Protein AF-A0A439CUK2-F1 (afdb_monomer)

Foldseek 3Di:
DDDDDDDDDDDDDDDDDDDDDDDDDDDDDDDDDDDDDDDDDDDDDDDDDDDDDDPPPPPPDDPDDPPPDPCPPDPPVNVVPQQPDALAPPPFDPVPPVNVVSNQVNVQVVLVVLVVVLVVLVVVLVVLCVVQPPNCVPPSVVSVVVSVVSVVPRHRPGCVVVVVCVVVVND

pLDDT: mean 70.8, std 20.95, range [35.41, 95.81]

Radius of gyration: 33.54 Å; Cα contacts (8 Å, |Δi|>4): 68; chains: 1; bounding box: 59×77×94 Å

Sequence (171 aa):
MEGSELAPRHELHVTFSLQPLPLLLKYHAIAALCTTTRPSPELLGINPSCPRALPRFNAGRTTTALNYAMPTPESAAFLAKKPSVPPTFEGVDYDDNKRLKQAQDAVVREQWVKIMMGRLVRDELSKCYYREGVNHLEKCGPLRERYLQLLKDNRVRGYLFEQQNYVEGKK

Mean predicted aligned error: 19.24 Å

Structure (mmCIF, N/CA/C/O backbone):
data_AF-A0A439CUK2-F1
#
_entry.id   AF-A0A439CUK2-F1
#
loop_
_atom_site.group_PDB
_atom_site.id
_atom_site.type_symbol
_atom_site.label_atom_id
_atom_site.label_alt_id
_atom_site.label_comp_id
_atom_site.label_asym_id
_atom_site.label_entity_id
_atom_site.label_seq_id
_atom_site.pdbx_PDB_ins_code
_atom_site.Cartn_x
_atom_site.Cartn_y
_atom_site.Cartn_z
_atom_site.occupancy
_atom_site.B_iso_or_equiv
_atom_site.auth_seq_id
_atom_site.auth_comp_id
_atom_site.auth_asym_id
_atom_site.auth_atom_id
_atom_site.pdbx_PDB_model_num
ATOM 1 N N . MET A 1 1 ? 32.304 -38.327 52.323 1.00 36.84 1 MET A N 1
ATOM 2 C CA . MET A 1 1 ? 31.373 -38.980 53.261 1.00 36.84 1 MET A CA 1
ATOM 3 C C . MET A 1 1 ? 30.115 -38.131 53.216 1.00 36.84 1 MET A C 1
ATOM 5 O O . MET A 1 1 ? 30.158 -37.010 53.695 1.00 36.84 1 MET A O 1
ATOM 9 N N . GLU A 1 2 ? 29.270 -38.380 52.212 1.00 37.84 2 GLU A N 1
ATOM 10 C CA . GLU A 1 2 ? 28.051 -39.216 52.341 1.00 37.84 2 GLU A CA 1
ATOM 11 C C . GLU A 1 2 ? 27.009 -38.501 53.219 1.00 37.84 2 GLU A C 1
ATOM 13 O O . GLU A 1 2 ? 27.328 -38.116 54.330 1.00 37.84 2 GLU A O 1
ATOM 18 N N . GLY A 1 3 ? 25.769 -38.247 52.820 1.00 36.88 3 GLY A N 1
ATOM 19 C CA . GLY A 1 3 ? 25.022 -38.594 51.624 1.00 36.88 3 GLY A CA 1
ATOM 20 C C . GLY A 1 3 ? 23.750 -37.739 51.572 1.00 36.88 3 GLY A C 1
ATOM 21 O O . GLY A 1 3 ? 23.296 -37.191 52.574 1.00 36.88 3 GLY A O 1
ATOM 22 N N . SER A 1 4 ? 23.228 -37.585 50.363 1.00 37.47 4 SER A N 1
ATOM 23 C CA . SER A 1 4 ? 21.954 -36.957 50.017 1.00 37.47 4 SER A CA 1
ATOM 24 C C . SER A 1 4 ? 20.783 -37.915 50.264 1.00 37.47 4 SER A C 1
ATOM 26 O O . SER A 1 4 ? 20.839 -39.055 49.801 1.00 37.47 4 SER A O 1
ATOM 28 N N . GLU A 1 5 ? 19.715 -37.440 50.910 1.00 48.47 5 GLU A N 1
ATOM 29 C CA . GLU A 1 5 ? 18.454 -38.171 51.103 1.00 48.47 5 GLU A CA 1
ATOM 30 C C . GLU A 1 5 ? 17.388 -37.789 50.043 1.00 48.47 5 GLU A C 1
ATOM 32 O O . GLU A 1 5 ? 17.348 -36.668 49.537 1.00 48.47 5 GLU A O 1
ATOM 37 N N . LEU A 1 6 ? 16.586 -38.796 49.684 1.00 39.94 6 LEU A N 1
ATOM 38 C CA . L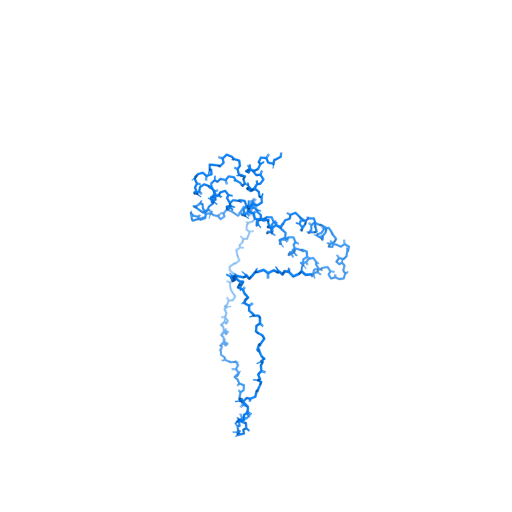EU A 1 6 ? 15.651 -39.016 48.564 1.00 39.94 6 LEU A CA 1
ATOM 39 C C . LEU A 1 6 ? 14.480 -38.009 48.345 1.00 39.94 6 LEU A C 1
ATOM 41 O O . LEU A 1 6 ? 13.760 -37.692 49.280 1.00 39.94 6 LEU A O 1
ATOM 45 N N . ALA A 1 7 ? 14.269 -37.636 47.060 1.00 39.59 7 ALA A N 1
ATOM 46 C CA . ALA A 1 7 ? 13.079 -37.681 46.143 1.00 39.59 7 ALA A CA 1
ATOM 47 C C . ALA A 1 7 ? 11.605 -37.703 46.690 1.00 39.59 7 ALA A C 1
ATOM 49 O O . ALA A 1 7 ? 11.437 -38.162 47.813 1.00 39.59 7 ALA A O 1
ATOM 50 N N . PRO A 1 8 ? 10.499 -37.401 45.916 1.00 49.44 8 PRO A N 1
ATOM 51 C CA . PRO A 1 8 ? 10.351 -37.534 44.440 1.00 49.44 8 PRO A CA 1
ATOM 52 C C . PRO A 1 8 ? 9.336 -36.634 43.631 1.00 49.44 8 PRO A C 1
ATOM 54 O O . PRO A 1 8 ? 8.429 -36.014 44.167 1.00 49.44 8 PRO A O 1
ATOM 57 N N . ARG A 1 9 ? 9.445 -36.743 42.284 1.00 39.00 9 ARG A N 1
ATOM 58 C CA . ARG A 1 9 ? 8.417 -36.725 41.190 1.00 39.00 9 ARG A CA 1
ATOM 59 C C . ARG A 1 9 ? 7.535 -35.479 40.920 1.00 39.00 9 ARG A C 1
ATOM 61 O O . ARG A 1 9 ? 6.540 -35.269 41.595 1.00 39.00 9 ARG A O 1
ATOM 68 N N . HIS A 1 10 ? 7.740 -34.830 39.763 1.00 38.09 10 HIS A N 1
ATOM 69 C CA . HIS A 1 10 ? 6.965 -35.054 38.518 1.00 38.09 10 HIS A CA 1
ATOM 70 C C . HIS A 1 10 ? 7.468 -34.127 37.386 1.00 38.09 10 HIS A C 1
ATOM 72 O O . HIS A 1 10 ? 7.051 -32.981 37.274 1.00 38.09 10 HIS A O 1
ATOM 78 N N . GLU A 1 11 ? 8.340 -34.650 36.521 1.00 38.47 11 GLU A N 1
ATOM 79 C CA . GLU A 1 11 ? 8.730 -34.032 35.245 1.00 38.47 11 GLU A CA 1
ATOM 80 C C . GLU A 1 11 ? 7.939 -34.719 34.119 1.00 38.47 11 GLU A C 1
ATOM 82 O O . GLU A 1 11 ? 8.008 -35.940 33.950 1.00 38.47 11 GLU A O 1
ATOM 87 N N . LEU A 1 12 ? 7.150 -33.948 33.367 1.00 43.34 12 LEU A N 1
ATOM 88 C CA . LEU A 1 12 ? 6.433 -34.409 32.177 1.00 43.34 12 LEU A CA 1
ATOM 89 C C . LEU A 1 12 ? 7.377 -34.369 30.969 1.00 43.34 12 LEU A C 1
ATOM 91 O O . LEU A 1 12 ? 7.431 -33.394 30.227 1.00 43.34 12 LEU A O 1
ATOM 95 N N . HIS A 1 13 ? 8.103 -35.464 30.755 1.00 35.41 13 HIS A N 1
ATOM 96 C CA . HIS A 1 13 ? 8.700 -35.782 29.461 1.00 35.41 13 HIS A CA 1
ATOM 97 C C . HIS A 1 13 ? 7.603 -36.274 28.504 1.00 35.41 13 HIS A C 1
ATOM 99 O O . HIS A 1 13 ? 7.068 -37.367 28.690 1.00 35.41 13 HIS A O 1
ATOM 105 N N . VAL A 1 14 ? 7.303 -35.510 27.450 1.00 39.91 14 VAL A N 1
ATOM 106 C CA . VAL A 1 14 ? 6.643 -36.053 26.252 1.00 39.91 14 VAL A CA 1
ATOM 107 C C . VAL A 1 14 ? 7.709 -36.248 25.187 1.00 39.91 14 VAL A C 1
ATOM 109 O O . VAL A 1 14 ? 8.324 -35.310 24.685 1.00 39.91 14 VAL A O 1
ATOM 112 N N . THR A 1 15 ? 7.954 -37.518 24.914 1.00 40.22 15 THR A N 1
ATOM 113 C CA . THR A 1 15 ? 8.942 -38.056 23.997 1.00 40.22 15 THR A CA 1
ATOM 114 C C . THR A 1 15 ? 8.535 -37.841 22.539 1.00 40.22 15 THR A C 1
ATOM 116 O O . THR A 1 15 ? 7.409 -38.096 22.118 1.00 40.22 15 THR A O 1
ATOM 119 N N . PHE A 1 16 ? 9.510 -37.387 21.757 1.00 37.91 16 PHE A N 1
ATOM 120 C CA . PHE A 1 16 ? 9.506 -37.307 20.302 1.00 37.91 16 PHE A CA 1
ATOM 121 C C . PHE A 1 16 ? 9.607 -38.727 19.719 1.00 37.91 16 PHE A C 1
ATOM 123 O O . PHE A 1 16 ? 10.632 -39.388 19.877 1.00 37.91 16 PHE A O 1
ATOM 130 N N . SER A 1 17 ? 8.543 -39.220 19.078 1.00 36.94 17 SER A N 1
ATOM 131 C CA . SER A 1 17 ? 8.541 -40.513 18.382 1.00 36.94 17 SER A CA 1
ATOM 132 C C . SER A 1 17 ? 8.567 -40.294 16.869 1.00 36.94 17 SER A C 1
ATOM 134 O O . SER A 1 17 ? 7.589 -39.854 16.269 1.00 36.94 17 SER A O 1
ATOM 136 N N . LEU A 1 18 ? 9.718 -40.607 16.268 1.00 45.38 18 LEU A N 1
ATOM 137 C CA . LEU A 1 18 ? 9.864 -40.932 14.850 1.00 45.38 18 LEU A CA 1
ATOM 138 C C . LEU A 1 18 ? 9.105 -42.233 14.562 1.00 45.38 18 LEU A C 1
ATOM 140 O O . LEU A 1 18 ? 9.373 -43.241 15.217 1.00 45.38 18 LEU A O 1
ATOM 144 N N . GLN A 1 19 ? 8.267 -42.255 13.525 1.00 45.22 19 GLN A N 1
ATOM 145 C CA . GLN A 1 19 ? 7.891 -43.504 12.858 1.00 45.22 19 GLN A CA 1
ATOM 146 C C . GLN A 1 19 ? 8.027 -43.382 11.327 1.00 45.22 19 GLN A C 1
ATOM 148 O O . GLN A 1 19 ? 7.613 -42.369 10.760 1.00 45.22 19 GLN A O 1
ATOM 153 N N . PRO A 1 20 ? 8.642 -44.385 10.666 1.00 51.12 20 PRO A N 1
ATOM 154 C CA . PRO A 1 20 ? 8.973 -44.374 9.244 1.00 51.12 20 PRO A CA 1
ATOM 155 C C . PRO A 1 20 ? 7.863 -44.964 8.355 1.00 51.12 20 PRO A C 1
ATOM 157 O O . PRO A 1 20 ? 7.062 -45.795 8.780 1.00 51.12 20 PRO A O 1
ATOM 160 N N . LEU A 1 21 ? 7.880 -44.566 7.079 1.00 45.44 21 LEU A N 1
ATOM 161 C CA . LEU A 1 21 ? 7.174 -45.215 5.965 1.00 45.44 21 LEU A CA 1
ATOM 162 C C . LEU A 1 21 ? 7.619 -46.679 5.783 1.00 45.44 21 LEU A C 1
ATOM 164 O O . LEU A 1 21 ? 8.812 -46.969 5.896 1.00 45.44 21 LEU A O 1
ATOM 168 N N . PRO A 1 22 ? 6.714 -47.541 5.283 1.00 54.59 22 PRO A N 1
ATOM 169 C CA . PRO A 1 22 ? 7.104 -48.382 4.155 1.00 54.59 22 PRO A CA 1
ATOM 170 C C . PRO A 1 22 ? 6.098 -48.373 2.990 1.00 54.59 22 PRO A C 1
ATOM 172 O O . PRO A 1 22 ? 4.879 -48.426 3.147 1.00 54.59 22 PRO A O 1
ATOM 175 N N . LEU A 1 23 ? 6.692 -48.304 1.799 1.00 50.53 23 LEU A N 1
ATOM 176 C CA . LEU A 1 23 ? 6.135 -48.529 0.466 1.00 50.53 23 LEU A CA 1
ATOM 177 C C . LEU A 1 23 ? 5.706 -49.998 0.258 1.00 50.53 23 LEU A C 1
ATOM 179 O O . LEU A 1 23 ? 6.147 -50.878 0.987 1.00 50.53 23 LEU A O 1
ATOM 183 N N . LEU A 1 24 ? 4.973 -50.228 -0.844 1.00 52.12 24 LEU A N 1
ATOM 184 C CA . LEU A 1 24 ? 4.737 -51.508 -1.548 1.00 52.12 24 LEU A CA 1
ATOM 185 C C . LEU A 1 24 ? 3.620 -52.427 -1.025 1.00 52.12 24 LEU A C 1
ATOM 187 O O . LEU A 1 24 ? 3.913 -53.427 -0.387 1.00 52.12 24 LEU A O 1
ATOM 191 N N . LEU A 1 25 ? 2.361 -52.182 -1.439 1.00 48.16 25 LEU A N 1
ATOM 192 C CA . LEU A 1 25 ? 1.436 -53.270 -1.844 1.00 48.16 25 LEU A CA 1
ATOM 193 C C . LEU A 1 25 ? 0.168 -52.813 -2.616 1.00 48.16 25 LEU A C 1
ATOM 195 O O . LEU A 1 25 ? -0.941 -53.253 -2.324 1.00 48.16 25 LEU A O 1
ATOM 199 N N . LYS A 1 26 ? 0.278 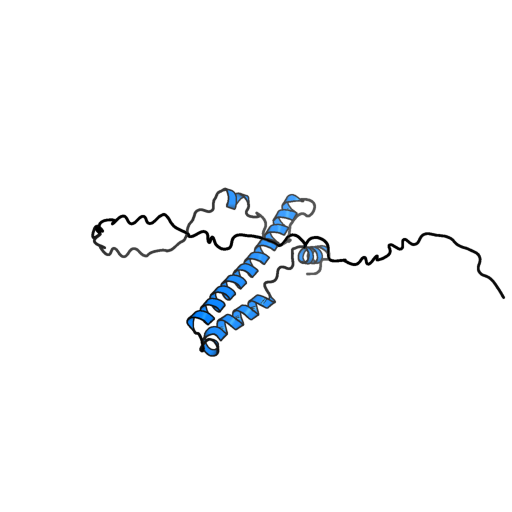-51.921 -3.616 1.00 45.41 26 LYS A N 1
ATOM 200 C CA . LYS A 1 26 ? -0.866 -51.598 -4.513 1.00 45.41 26 LYS A CA 1
ATOM 201 C C . LYS A 1 26 ? -0.560 -51.641 -6.015 1.00 45.41 26 LYS A C 1
ATOM 203 O O . LYS A 1 26 ? -1.341 -51.134 -6.810 1.00 45.41 26 LYS A O 1
ATOM 208 N N . TYR A 1 27 ? 0.532 -52.289 -6.416 1.00 43.97 27 TYR A N 1
ATOM 209 C CA . TYR A 1 27 ? 0.845 -52.527 -7.827 1.00 43.97 27 TYR A CA 1
ATOM 210 C C . TYR A 1 27 ? 1.102 -54.011 -8.076 1.00 43.97 27 TYR A C 1
ATOM 212 O O . TYR A 1 27 ? 2.234 -54.455 -7.989 1.00 43.97 27 TYR A O 1
ATOM 220 N N . HIS A 1 28 ? 0.037 -54.756 -8.375 1.00 41.25 28 HIS A N 1
ATOM 221 C CA . HIS A 1 28 ? 0.059 -55.921 -9.266 1.00 41.25 28 HIS A CA 1
ATOM 222 C C . HIS A 1 28 ? -1.373 -56.236 -9.710 1.00 41.25 28 HIS A C 1
ATOM 224 O O . HIS A 1 28 ? -2.047 -57.099 -9.164 1.00 41.25 28 HIS A O 1
ATOM 230 N N . ALA A 1 29 ? -1.835 -55.487 -10.708 1.00 35.72 29 ALA A N 1
ATOM 231 C CA . ALA A 1 29 ? -2.865 -55.919 -11.647 1.00 35.72 29 ALA A CA 1
ATOM 232 C C . ALA A 1 29 ? -2.725 -55.062 -12.916 1.00 35.72 29 ALA A C 1
ATOM 234 O O . ALA A 1 29 ? -3.531 -54.181 -13.193 1.00 35.72 29 ALA A O 1
ATOM 235 N N . ILE A 1 30 ? -1.628 -55.274 -13.649 1.00 42.28 30 ILE A N 1
ATOM 236 C CA . ILE A 1 30 ? -1.484 -54.822 -15.035 1.00 42.28 30 ILE A CA 1
ATOM 237 C C . ILE A 1 30 ? -1.338 -56.078 -15.885 1.00 42.28 30 ILE A C 1
ATOM 239 O O . ILE A 1 30 ? -0.307 -56.739 -15.816 1.00 42.28 30 ILE A O 1
ATOM 243 N N . ALA A 1 31 ? -2.395 -56.383 -16.635 1.00 38.44 31 ALA A N 1
ATOM 244 C CA . ALA A 1 31 ? -2.452 -57.062 -17.935 1.00 38.44 31 ALA A CA 1
ATOM 245 C C . ALA A 1 31 ? -3.911 -57.544 -18.074 1.00 38.44 31 ALA A C 1
ATOM 247 O O . ALA A 1 31 ? -4.367 -58.325 -17.255 1.00 38.44 31 ALA A O 1
ATOM 248 N N . ALA A 1 32 ? -4.734 -57.118 -19.024 1.00 42.62 32 ALA A N 1
ATOM 249 C CA . ALA A 1 32 ? -4.438 -56.589 -20.336 1.00 42.62 32 ALA A CA 1
ATOM 250 C C . ALA A 1 32 ? -5.697 -55.934 -20.947 1.00 42.62 32 ALA A C 1
ATOM 252 O O . ALA A 1 32 ? -6.812 -56.198 -20.503 1.00 42.62 32 ALA A O 1
ATOM 253 N N . LEU A 1 33 ? -5.455 -55.208 -22.047 1.00 48.16 33 LEU A N 1
ATOM 254 C CA . LEU A 1 33 ? -6.356 -54.873 -23.165 1.00 48.16 33 LEU A CA 1
ATOM 255 C C . LEU A 1 33 ? -6.918 -53.437 -23.223 1.00 48.16 33 LEU A C 1
ATOM 257 O O . LEU A 1 33 ? -7.485 -52.905 -22.278 1.00 48.16 33 LEU A O 1
ATOM 261 N N . CYS A 1 34 ? -6.790 -52.880 -24.434 1.00 38.91 34 CYS A N 1
ATOM 262 C CA . CYS A 1 34 ? -7.378 -51.655 -24.986 1.00 38.91 34 CYS A CA 1
ATOM 263 C C . CYS A 1 34 ? -6.711 -50.306 -24.676 1.00 38.91 34 CYS A C 1
ATOM 265 O O . CYS A 1 34 ? -7.208 -49.426 -23.981 1.00 38.91 34 CYS A O 1
ATOM 267 N N . THR A 1 35 ? -5.588 -50.132 -25.367 1.00 41.50 35 THR A N 1
ATOM 268 C CA . THR A 1 35 ? -5.283 -48.973 -26.216 1.00 41.50 35 THR A CA 1
ATOM 269 C C . THR A 1 35 ? -6.490 -48.141 -26.692 1.00 41.50 35 THR A C 1
ATOM 271 O O . THR A 1 35 ? -7.487 -48.683 -27.160 1.00 41.50 35 THR A O 1
ATOM 274 N N . THR A 1 36 ? -6.277 -46.819 -26.681 1.00 43.97 36 THR A N 1
ATOM 275 C CA . THR A 1 36 ? -6.916 -45.762 -27.495 1.00 43.97 36 THR A CA 1
ATOM 276 C C . THR A 1 36 ? -8.412 -45.496 -27.311 1.00 43.97 36 THR A C 1
ATOM 278 O O . THR A 1 36 ? -9.220 -46.058 -28.033 1.00 43.97 36 THR A O 1
ATOM 281 N N . THR A 1 37 ? -8.748 -44.467 -26.524 1.00 39.53 37 THR A N 1
ATOM 282 C CA . THR A 1 37 ? -9.770 -43.469 -26.905 1.00 39.53 37 THR A CA 1
ATOM 283 C C . THR A 1 37 ? -9.528 -42.150 -26.164 1.00 39.53 37 THR A C 1
ATOM 285 O O . THR A 1 37 ? -9.790 -42.023 -24.971 1.00 39.53 37 THR A O 1
ATOM 288 N N . ARG A 1 38 ? -9.016 -41.157 -26.901 1.00 46.16 38 ARG A N 1
ATOM 289 C CA . ARG A 1 38 ? -9.161 -39.722 -26.605 1.00 46.16 38 ARG A CA 1
ATOM 290 C C . ARG A 1 38 ? -10.652 -39.386 -26.461 1.00 46.16 38 ARG A C 1
ATOM 292 O O . ARG A 1 38 ? -11.406 -39.793 -27.342 1.00 46.16 38 ARG A O 1
ATOM 299 N N . PRO A 1 39 ? -11.082 -38.558 -25.499 1.00 42.06 39 PRO A N 1
ATOM 300 C CA . PRO A 1 39 ? -12.280 -37.762 -25.708 1.00 42.06 39 PRO A CA 1
ATOM 301 C C . PRO A 1 39 ? -11.917 -36.575 -26.614 1.00 42.06 39 PRO A C 1
ATOM 303 O O . PRO A 1 39 ? -11.165 -35.682 -26.222 1.00 42.06 39 PRO A O 1
ATOM 306 N N . SER A 1 40 ? -12.402 -36.604 -27.857 1.00 50.25 40 SER A N 1
ATOM 307 C CA . SER A 1 40 ? -12.412 -35.430 -28.735 1.00 50.25 40 SER A CA 1
ATOM 308 C C . SER A 1 40 ? -13.398 -34.378 -28.207 1.00 50.25 40 SER A C 1
ATOM 310 O O . SER A 1 40 ? -14.457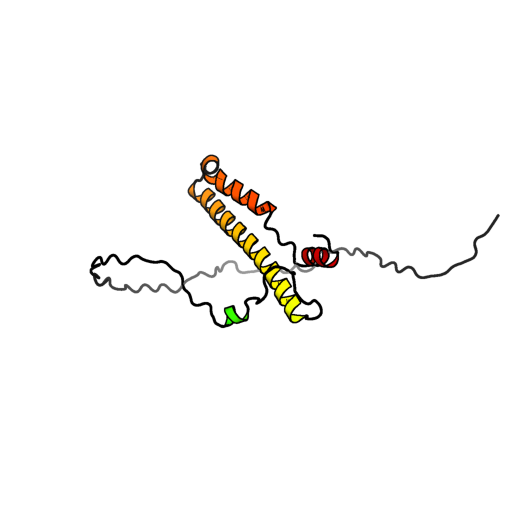 -34.750 -27.699 1.00 50.25 40 SER A O 1
ATOM 312 N N . PRO A 1 41 ? -13.088 -33.078 -28.353 1.00 51.97 41 PRO A N 1
ATOM 313 C CA . PRO A 1 41 ? -14.032 -31.995 -28.142 1.00 51.97 41 PRO A CA 1
ATOM 314 C C . PRO A 1 41 ? -14.759 -31.715 -29.460 1.00 51.97 41 PRO A C 1
ATOM 316 O O . PRO A 1 41 ? -14.131 -31.313 -30.437 1.00 51.97 41 PRO A O 1
ATOM 319 N N . GLU A 1 42 ? -16.073 -31.901 -29.509 1.00 42.19 42 GLU A N 1
ATOM 320 C CA . GLU A 1 42 ? -16.863 -31.408 -30.635 1.00 42.19 42 GLU A CA 1
ATOM 321 C C . GLU A 1 42 ? -18.302 -31.096 -30.211 1.00 42.19 42 GLU A C 1
ATOM 323 O O . GLU A 1 42 ? -18.849 -31.742 -29.321 1.00 42.19 42 GLU A O 1
ATOM 328 N N . LEU A 1 43 ? -18.880 -30.106 -30.899 1.00 46.41 43 LEU A N 1
ATOM 329 C CA . LEU A 1 43 ? -20.171 -29.434 -30.701 1.00 46.41 43 LEU A CA 1
ATOM 330 C C . LEU A 1 43 ? -20.154 -28.356 -29.599 1.00 46.41 43 LEU A C 1
ATOM 332 O O . LEU A 1 43 ? -20.130 -28.641 -28.413 1.00 46.41 43 LEU A O 1
ATOM 336 N N . LEU A 1 44 ?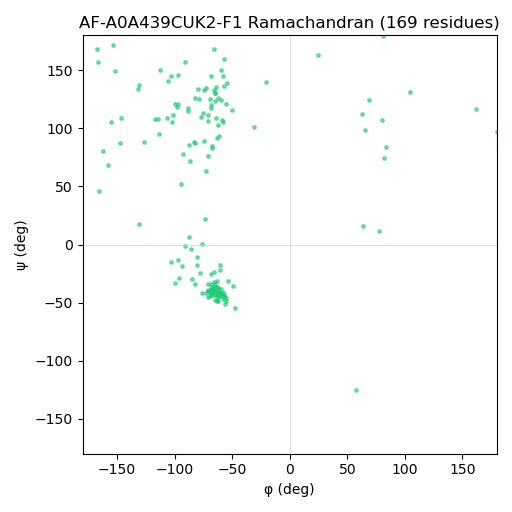 -20.196 -27.061 -29.917 1.00 49.25 44 LEU A N 1
ATOM 337 C CA . LEU A 1 44 ? -21.169 -26.436 -30.813 1.00 49.25 44 LEU A CA 1
ATOM 338 C C . LEU A 1 44 ? -20.545 -25.268 -31.588 1.00 49.25 44 LEU A C 1
ATOM 340 O O . LEU A 1 44 ? -20.308 -24.187 -31.051 1.00 49.25 44 LEU A O 1
ATOM 344 N N . GLY A 1 45 ? -20.352 -25.485 -32.889 1.00 40.78 45 GLY A N 1
ATOM 345 C CA . GLY A 1 45 ? -20.295 -24.411 -33.865 1.00 40.78 45 GLY A CA 1
ATOM 346 C C . GLY A 1 45 ? -21.692 -23.826 -34.038 1.00 40.78 45 GLY A C 1
ATOM 347 O O . GLY A 1 45 ? -22.555 -24.439 -34.659 1.00 40.78 45 GLY A O 1
ATOM 348 N N . ILE A 1 46 ? -21.903 -22.632 -33.494 1.00 55.53 46 ILE A N 1
ATOM 349 C CA . ILE A 1 46 ? -23.016 -21.763 -33.865 1.00 55.53 46 ILE A CA 1
ATOM 350 C C . ILE A 1 46 ? -22.380 -20.554 -34.543 1.00 55.53 46 ILE A C 1
ATOM 352 O O . ILE A 1 46 ? -21.915 -19.621 -33.897 1.00 55.53 46 ILE A O 1
ATOM 356 N N . ASN A 1 47 ? -22.316 -20.621 -35.871 1.00 56.28 47 ASN A N 1
ATOM 357 C CA . ASN A 1 47 ? -22.268 -19.444 -36.725 1.00 56.28 47 ASN A CA 1
ATOM 358 C C . ASN A 1 47 ? -23.722 -19.064 -37.021 1.00 56.28 47 ASN A C 1
ATOM 360 O O . ASN A 1 47 ? -24.404 -19.808 -37.726 1.00 56.28 47 ASN A O 1
ATOM 364 N N . PRO A 1 48 ? -24.190 -17.899 -36.562 1.00 53.53 48 PRO A N 1
ATOM 365 C CA . PRO A 1 48 ? -25.223 -17.169 -37.249 1.00 53.53 48 PRO A CA 1
ATOM 366 C C . PRO A 1 48 ? -24.593 -15.869 -37.737 1.00 53.53 48 PRO A C 1
ATOM 368 O O . PRO A 1 48 ? -24.295 -14.949 -36.976 1.00 53.53 48 PRO A O 1
ATOM 371 N N . SER A 1 49 ? -24.396 -15.823 -39.047 1.00 54.34 49 SER A N 1
ATOM 372 C CA . SER A 1 49 ? -24.448 -14.610 -39.851 1.00 54.34 49 SER A CA 1
ATOM 373 C C . SER A 1 49 ? -25.440 -13.603 -39.259 1.00 54.34 49 SER A C 1
ATOM 375 O O . SER A 1 49 ? -26.649 -13.737 -39.438 1.00 54.34 49 SER A O 1
ATOM 377 N N . CYS A 1 50 ? -24.926 -12.602 -38.545 1.00 44.28 50 CYS A N 1
ATOM 378 C CA . CYS A 1 50 ? -25.719 -11.478 -38.077 1.00 44.28 50 CYS A CA 1
ATOM 379 C C . CYS A 1 50 ? -25.506 -10.324 -39.069 1.00 44.28 50 CYS A C 1
ATOM 381 O O . CYS A 1 50 ? -24.360 -9.909 -39.282 1.00 44.28 50 CYS A O 1
ATOM 383 N N . PR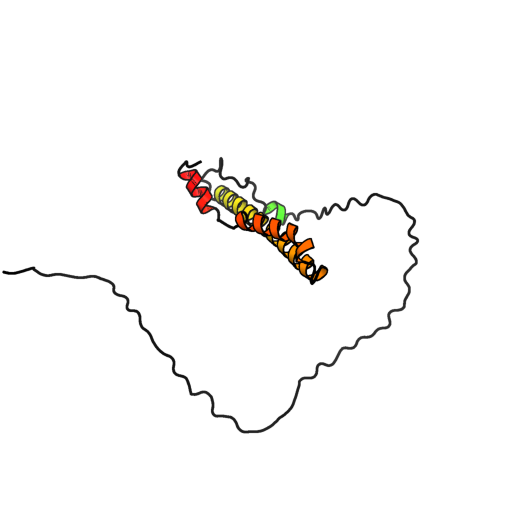O A 1 51 ? -26.561 -9.851 -39.753 1.00 55.47 51 PRO A N 1
ATOM 384 C CA . PRO A 1 51 ? -26.429 -8.876 -40.818 1.00 55.47 51 PRO A CA 1
ATOM 385 C C . PRO A 1 51 ? -25.925 -7.537 -40.282 1.00 55.47 51 PRO A C 1
ATOM 387 O O . PRO A 1 51 ? -26.408 -6.972 -39.301 1.00 55.47 51 PRO A O 1
ATOM 390 N N . ARG A 1 52 ? -24.929 -7.026 -40.997 1.00 57.12 52 ARG A N 1
ATOM 391 C CA . ARG A 1 52 ? -24.347 -5.699 -40.866 1.00 57.12 52 ARG A CA 1
ATOM 392 C C . ARG A 1 52 ? -25.407 -4.634 -41.173 1.00 57.12 52 ARG A C 1
ATOM 394 O O . ARG A 1 52 ? -25.671 -4.352 -42.335 1.00 57.12 52 ARG A O 1
ATOM 401 N N . ALA A 1 53 ? -25.943 -3.999 -40.137 1.00 49.25 53 ALA A N 1
ATOM 402 C CA . ALA A 1 53 ? -26.604 -2.699 -40.231 1.00 49.25 53 ALA A CA 1
ATOM 403 C C . ALA A 1 53 ? -26.384 -1.922 -38.924 1.00 49.25 53 ALA A C 1
ATOM 405 O O . ALA A 1 53 ? -27.177 -1.996 -37.992 1.00 49.25 53 ALA A O 1
ATOM 406 N N . LEU A 1 54 ? -25.271 -1.188 -38.842 1.00 59.44 54 LEU A N 1
ATOM 407 C CA . LEU A 1 54 ? -25.128 -0.133 -37.840 1.00 59.44 54 LEU A CA 1
ATOM 408 C C . LEU A 1 54 ? -25.911 1.088 -38.343 1.00 59.44 54 LEU A C 1
ATOM 410 O O . LEU A 1 54 ? -25.624 1.552 -39.452 1.00 59.44 54 LEU A O 1
ATOM 414 N N . PRO A 1 55 ? -26.860 1.649 -37.574 1.00 58.34 55 PRO A N 1
ATOM 415 C CA . PRO A 1 55 ? -27.370 2.972 -37.880 1.00 58.34 55 PRO A CA 1
ATOM 416 C C . PRO A 1 55 ? -26.210 3.965 -37.759 1.00 58.34 55 PRO A C 1
ATOM 418 O O . PRO A 1 55 ? -25.511 4.024 -36.746 1.00 58.34 55 PRO A O 1
ATOM 421 N N . ARG A 1 56 ? -25.989 4.734 -38.827 1.00 58.34 56 ARG A N 1
ATOM 422 C CA . ARG A 1 56 ? -25.035 5.843 -38.877 1.00 58.34 56 ARG A CA 1
ATOM 423 C C . ARG A 1 56 ? -25.555 6.948 -37.958 1.00 58.34 56 ARG A C 1
ATOM 425 O O . ARG A 1 56 ? -26.242 7.860 -38.402 1.00 58.34 56 ARG A O 1
ATOM 432 N N . PHE A 1 57 ? -25.276 6.827 -36.662 1.00 56.97 57 PHE A N 1
ATOM 433 C CA . PHE A 1 57 ? -25.519 7.896 -35.705 1.00 56.97 57 PHE A CA 1
ATOM 434 C C . PHE A 1 57 ? -24.610 9.064 -36.087 1.00 56.97 57 PHE A C 1
ATOM 436 O O . PHE A 1 57 ? -23.386 8.987 -35.972 1.00 56.97 57 PHE A O 1
ATOM 443 N N . ASN A 1 58 ? -25.216 10.129 -36.608 1.00 60.72 58 ASN A N 1
ATOM 444 C CA . ASN A 1 58 ? -24.539 11.396 -36.823 1.00 60.72 58 ASN A CA 1
ATOM 445 C C . ASN A 1 58 ? -24.022 11.885 -35.468 1.00 60.72 58 ASN A C 1
ATOM 447 O O . ASN A 1 58 ? -24.798 12.332 -34.625 1.00 60.72 58 ASN A O 1
ATOM 451 N N . ALA A 1 59 ? -22.708 11.803 -35.263 1.00 56.34 59 ALA A N 1
ATOM 452 C CA . ALA A 1 59 ? -22.027 12.470 -34.166 1.00 56.34 59 ALA A CA 1
ATOM 453 C C . ALA A 1 59 ? -22.020 13.979 -34.449 1.00 56.34 59 ALA A C 1
ATOM 455 O O . ALA A 1 59 ? -21.024 14.558 -34.886 1.00 56.34 59 ALA A O 1
ATOM 456 N N . GLY A 1 60 ? -23.175 14.609 -34.228 1.00 49.84 60 GLY A N 1
ATOM 457 C CA . GLY A 1 60 ? -23.262 16.031 -33.958 1.00 49.84 60 GLY A CA 1
ATOM 458 C C . GLY A 1 60 ? -22.410 16.309 -32.728 1.00 49.84 60 GLY A C 1
ATOM 459 O O . GLY A 1 60 ? -22.745 15.931 -31.611 1.00 49.84 60 GLY A O 1
ATOM 460 N N . ARG A 1 61 ? -21.250 16.903 -32.978 1.00 60.59 61 ARG A N 1
ATOM 461 C CA . ARG A 1 61 ? -20.290 17.383 -31.995 1.00 60.59 61 ARG A CA 1
ATOM 462 C C . ARG A 1 61 ? -20.953 18.458 -31.131 1.00 60.59 61 ARG A C 1
ATOM 464 O O . ARG A 1 61 ? -20.916 19.631 -31.478 1.00 60.59 61 ARG A O 1
ATOM 471 N N . THR A 1 62 ? -21.512 18.069 -29.993 1.00 48.75 62 THR A N 1
ATOM 472 C CA . THR A 1 62 ? -21.700 18.975 -28.857 1.00 48.75 62 THR A CA 1
ATOM 473 C C . THR A 1 62 ? -20.615 18.664 -27.842 1.00 48.75 62 THR A C 1
ATOM 475 O O . THR A 1 62 ? -20.618 17.623 -27.188 1.00 48.75 62 THR A O 1
ATOM 478 N N . THR A 1 63 ? -19.627 19.550 -27.768 1.00 56.09 63 THR A N 1
ATOM 479 C CA . THR A 1 63 ? -18.565 19.537 -26.765 1.00 56.09 63 THR A CA 1
ATOM 480 C C . THR A 1 63 ? -19.167 19.851 -25.398 1.00 56.09 63 THR A C 1
ATOM 482 O O . THR A 1 63 ? -19.177 21.000 -24.965 1.00 56.09 63 THR A O 1
ATOM 485 N N . THR A 1 64 ? -19.684 18.835 -24.717 1.00 52.34 64 THR A N 1
ATOM 486 C CA . THR A 1 64 ? -19.922 18.893 -23.275 1.00 52.34 64 THR A CA 1
ATOM 487 C C . THR A 1 64 ? -18.726 18.232 -22.607 1.00 52.34 64 THR A C 1
ATOM 489 O O . THR A 1 64 ? -18.392 17.088 -22.913 1.00 52.34 64 THR A O 1
ATOM 492 N N . ALA A 1 65 ? -18.037 18.983 -21.750 1.00 58.12 65 ALA A N 1
ATOM 493 C CA . ALA A 1 65 ? -16.916 18.501 -20.959 1.00 58.12 65 ALA A CA 1
ATOM 494 C C . ALA A 1 65 ? -17.297 17.197 -20.238 1.00 58.12 65 ALA A C 1
ATOM 496 O O . ALA A 1 65 ? -18.197 17.178 -19.398 1.00 58.12 65 ALA A O 1
ATOM 497 N N . LEU A 1 66 ? -16.623 16.100 -20.585 1.00 53.06 66 LEU A N 1
ATOM 498 C CA . LEU A 1 66 ? -16.768 14.829 -19.890 1.00 53.06 66 LEU A CA 1
ATOM 499 C C . LEU A 1 66 ? -16.048 14.940 -18.546 1.00 53.06 66 LEU A C 1
ATOM 501 O O . LEU A 1 66 ? -14.870 14.611 -18.423 1.00 53.06 66 LEU A O 1
ATOM 505 N N . ASN A 1 67 ? -16.768 15.400 -17.527 1.00 65.62 67 ASN A N 1
ATOM 506 C CA . ASN A 1 67 ? -16.430 15.086 -16.148 1.00 65.62 67 ASN A CA 1
ATOM 507 C C . ASN A 1 67 ? -16.565 13.565 -15.993 1.00 65.62 67 ASN A C 1
ATOM 509 O O . ASN A 1 67 ? -17.651 13.062 -15.711 1.00 65.62 67 ASN A O 1
ATOM 513 N N . TYR A 1 68 ? -15.474 12.824 -16.202 1.00 61.34 68 TYR A N 1
ATOM 514 C CA . TYR A 1 68 ? -15.370 11.416 -15.814 1.00 61.34 68 TYR A CA 1
ATOM 515 C C . TYR A 1 68 ? -15.233 11.349 -14.288 1.00 61.34 68 TYR A C 1
ATOM 517 O O . TYR A 1 68 ? -14.206 10.977 -13.729 1.00 61.34 68 TYR A O 1
ATOM 525 N N . ALA A 1 69 ? -16.271 11.800 -13.591 1.00 62.72 69 ALA A N 1
ATOM 526 C CA . ALA A 1 69 ? -16.496 11.377 -12.231 1.00 62.72 69 ALA A CA 1
ATOM 527 C C . ALA A 1 69 ? -17.032 9.948 -12.332 1.00 62.72 69 ALA A C 1
ATOM 529 O O . ALA A 1 69 ? -17.940 9.673 -13.115 1.00 62.72 69 ALA A O 1
ATOM 530 N N . MET A 1 70 ? -16.487 9.042 -11.532 1.00 63.56 70 MET A N 1
ATOM 531 C CA . MET A 1 70 ? -17.123 7.763 -11.243 1.00 63.56 70 MET A CA 1
ATOM 532 C C . MET A 1 70 ? -17.972 7.922 -9.968 1.00 63.56 70 MET A C 1
ATOM 534 O O . MET A 1 70 ? -17.508 7.504 -8.909 1.00 63.56 70 MET A O 1
ATOM 538 N N . PRO A 1 71 ? -19.182 8.527 -9.980 1.00 65.75 71 PRO A N 1
ATOM 539 C CA . PRO A 1 71 ? -20.074 8.445 -8.839 1.00 65.75 71 PRO A CA 1
ATOM 540 C C . PRO A 1 71 ? -20.906 7.171 -8.987 1.00 65.75 71 PRO A C 1
ATOM 542 O O . PRO A 1 71 ? -22.096 7.215 -9.291 1.00 65.75 71 PRO A O 1
ATOM 545 N N . THR A 1 72 ? -20.294 6.003 -8.795 1.00 70.38 72 THR A N 1
ATOM 546 C CA . THR A 1 72 ? -21.112 4.850 -8.408 1.00 70.38 72 THR A CA 1
ATOM 547 C C . THR A 1 72 ? -21.611 5.134 -6.991 1.00 70.38 72 THR A C 1
ATOM 549 O O . THR A 1 72 ? -20.764 5.332 -6.114 1.00 70.38 72 THR A O 1
ATOM 552 N N . PRO A 1 73 ? -22.931 5.206 -6.739 1.00 75.19 73 PRO A N 1
ATOM 553 C CA . PRO A 1 73 ? -23.437 5.447 -5.395 1.00 75.19 73 PRO A CA 1
ATOM 554 C C . PRO A 1 73 ? -22.946 4.324 -4.478 1.00 75.19 73 PRO A C 1
ATOM 556 O O . PRO A 1 73 ? -23.141 3.143 -4.775 1.00 75.19 73 PRO A O 1
ATOM 559 N N . GLU A 1 74 ? -22.263 4.685 -3.388 1.00 76.75 74 GLU A N 1
ATOM 560 C CA . GLU A 1 74 ? -21.864 3.715 -2.369 1.00 76.75 74 GLU A CA 1
ATOM 561 C C . GLU A 1 74 ? -23.137 2.989 -1.887 1.00 76.75 74 GLU A C 1
ATOM 563 O O . GLU A 1 74 ? -24.097 3.616 -1.442 1.00 76.75 74 GLU A O 1
ATOM 568 N N . SER A 1 75 ? -23.185 1.659 -2.025 1.00 83.00 75 SER A N 1
ATOM 569 C CA . SER A 1 75 ? -24.347 0.871 -1.590 1.00 83.00 75 SER A CA 1
ATOM 570 C C . SER A 1 75 ? -24.628 1.088 -0.095 1.00 83.00 75 SER A C 1
ATOM 572 O O . SER A 1 75 ? -23.691 1.200 0.696 1.00 83.00 75 SER A O 1
ATOM 574 N N . ALA A 1 76 ? -25.899 1.090 0.326 1.00 82.62 76 ALA A N 1
ATOM 575 C CA . ALA A 1 76 ? -26.281 1.299 1.732 1.00 82.62 76 ALA A CA 1
ATOM 576 C C . ALA A 1 76 ? -25.561 0.342 2.709 1.00 82.62 76 ALA A C 1
ATOM 578 O O . ALA A 1 76 ? -25.225 0.714 3.833 1.00 82.62 76 ALA A O 1
ATOM 579 N N . ALA A 1 77 ? -25.246 -0.873 2.249 1.00 80.50 77 ALA A N 1
ATOM 580 C CA . ALA A 1 77 ? -24.469 -1.851 3.003 1.00 80.50 77 ALA A CA 1
ATOM 581 C C . ALA A 1 77 ? -23.010 -1.414 3.259 1.00 80.50 77 ALA A C 1
ATOM 583 O O . ALA A 1 77 ? -22.447 -1.746 4.300 1.00 80.50 77 ALA A O 1
ATOM 584 N N . PHE A 1 78 ? -22.396 -0.657 2.343 1.00 80.44 78 PHE A N 1
ATOM 585 C CA . PHE A 1 78 ? -21.031 -0.145 2.494 1.00 80.44 78 PHE A CA 1
ATOM 586 C C . PHE A 1 78 ? -20.959 0.985 3.526 1.00 80.44 78 PHE A C 1
ATOM 588 O O . PHE A 1 78 ? -20.068 0.973 4.376 1.00 80.44 78 PHE A O 1
ATOM 595 N N . LEU A 1 79 ? -21.939 1.899 3.523 1.00 80.56 79 LEU A N 1
ATOM 596 C CA . LEU A 1 79 ? -22.037 2.956 4.537 1.00 80.56 79 LEU A CA 1
ATOM 597 C C . LEU A 1 79 ? -22.210 2.361 5.937 1.00 80.56 79 LEU A C 1
ATOM 599 O O . LEU A 1 79 ? -21.543 2.796 6.869 1.00 80.56 79 LEU A O 1
ATOM 603 N N . ALA A 1 80 ? -23.036 1.319 6.069 1.00 82.31 80 ALA A N 1
ATOM 604 C CA . ALA A 1 80 ? -23.249 0.638 7.344 1.00 82.31 80 ALA A CA 1
ATOM 605 C C . ALA A 1 80 ? -21.995 -0.090 7.870 1.00 82.31 80 ALA A C 1
ATOM 607 O O . ALA A 1 80 ? -21.884 -0.334 9.071 1.00 82.31 80 ALA A O 1
ATOM 608 N N . LYS A 1 81 ? -21.053 -0.463 6.989 1.00 81.25 81 LYS A N 1
ATOM 609 C CA . LYS A 1 81 ? -19.835 -1.207 7.357 1.00 81.25 81 LYS A CA 1
ATOM 610 C C . LYS A 1 81 ? -18.602 -0.318 7.548 1.00 81.25 81 LYS A C 1
ATOM 612 O O . LYS A 1 81 ? -17.597 -0.794 8.082 1.00 81.25 81 LYS A O 1
ATOM 617 N N . LYS A 1 82 ? -18.652 0.947 7.122 1.00 82.69 82 LYS A N 1
ATOM 618 C CA . LYS A 1 82 ? -17.558 1.906 7.307 1.00 82.69 82 LYS A CA 1
ATOM 619 C C . LYS A 1 82 ? -17.374 2.173 8.814 1.00 82.69 82 LYS A C 1
ATOM 621 O O . LYS A 1 82 ? -18.361 2.404 9.511 1.00 82.69 82 LYS A O 1
ATOM 626 N N . PRO A 1 83 ? -16.144 2.096 9.352 1.00 79.25 83 PRO A N 1
ATOM 627 C CA . PRO A 1 83 ? -15.903 2.426 10.754 1.00 79.25 83 PRO A CA 1
ATOM 628 C C . PRO A 1 83 ? -16.216 3.910 10.993 1.00 79.25 83 PRO A C 1
ATOM 630 O O . PRO A 1 83 ? -15.826 4.761 10.199 1.00 79.25 83 PRO A O 1
ATOM 633 N N . SER A 1 84 ? -16.913 4.217 12.088 1.00 74.31 84 SER A N 1
ATOM 634 C CA . SER A 1 84 ? -17.282 5.596 12.452 1.00 74.31 84 SER A CA 1
ATOM 635 C C . SER A 1 84 ? -16.146 6.371 13.138 1.00 74.31 84 SER A C 1
ATOM 637 O O . SER A 1 84 ? -16.281 7.573 13.353 1.00 74.31 84 SER A O 1
ATOM 639 N N . VAL A 1 85 ? -15.064 5.690 13.525 1.00 79.69 85 VAL A N 1
ATOM 640 C CA . VAL A 1 85 ? -13.959 6.232 14.333 1.00 79.69 85 VAL A CA 1
ATOM 641 C C . VAL A 1 85 ? -12.736 6.459 13.432 1.00 79.69 85 VAL A C 1
ATOM 643 O O . VAL A 1 85 ? -12.486 5.618 12.559 1.00 79.69 85 VAL A O 1
ATOM 646 N N . PRO A 1 86 ? -11.973 7.558 13.609 1.00 80.19 86 PRO A N 1
ATOM 647 C CA . PRO A 1 86 ? -10.707 7.760 12.902 1.00 80.19 86 PRO A CA 1
ATOM 648 C C . PRO A 1 86 ? -9.711 6.610 13.163 1.00 80.19 86 PRO A C 1
ATOM 650 O O . PRO A 1 86 ? -9.829 5.903 14.162 1.00 80.19 86 PRO A O 1
ATOM 653 N N . PRO A 1 87 ? -8.694 6.414 12.302 1.00 79.75 87 PRO A N 1
ATOM 654 C CA . PRO A 1 87 ? -7.696 5.344 12.435 1.00 79.75 87 PRO A CA 1
ATOM 655 C C . PRO A 1 87 ? -6.677 5.593 13.565 1.00 79.75 87 PRO A C 1
ATOM 657 O O . PRO A 1 87 ? -5.571 5.062 13.534 1.00 79.75 87 PRO A O 1
ATOM 660 N N . THR A 1 88 ? -7.018 6.422 14.550 1.00 82.62 88 THR A N 1
ATOM 661 C CA . THR A 1 88 ? -6.214 6.701 15.737 1.00 82.62 88 THR A CA 1
ATOM 662 C C . THR A 1 88 ? -6.918 6.156 16.972 1.00 82.62 88 THR A C 1
ATOM 664 O O . THR A 1 88 ? -8.142 6.068 17.034 1.00 82.62 88 THR A O 1
ATOM 667 N N . PHE A 1 89 ? -6.125 5.776 17.972 1.00 78.25 89 PHE A N 1
ATOM 668 C CA . PHE A 1 89 ? -6.638 5.282 19.246 1.00 78.25 89 PHE A CA 1
ATOM 669 C C . PHE A 1 89 ? -6.949 6.434 20.241 1.00 78.25 89 PHE A C 1
ATOM 671 O O . PHE A 1 89 ? -7.468 6.233 21.333 1.00 78.25 89 PHE A O 1
ATOM 678 N N . GLU A 1 90 ? -6.659 7.684 19.878 1.00 76.62 90 GLU A N 1
ATOM 679 C CA . GLU A 1 90 ? -6.853 8.841 20.758 1.00 76.62 90 GLU A CA 1
ATOM 680 C C . GLU A 1 90 ? -8.336 9.072 21.090 1.00 76.62 90 GLU A C 1
ATOM 682 O O . GLU A 1 90 ? -9.163 9.244 20.197 1.00 76.62 90 GLU A O 1
ATOM 687 N N . GLY A 1 91 ? -8.667 9.093 22.385 1.00 74.25 91 GLY A N 1
ATOM 688 C CA . GLY A 1 91 ? -10.024 9.376 22.865 1.00 74.25 91 GLY A CA 1
ATOM 689 C C . GLY A 1 91 ? -11.012 8.214 22.741 1.00 74.25 91 GLY A C 1
ATOM 690 O O . GLY A 1 91 ? -12.212 8.420 22.922 1.00 74.25 91 GLY A O 1
ATOM 691 N N . VAL A 1 92 ? -10.540 7.000 22.438 1.00 77.94 92 VAL A N 1
ATOM 692 C CA . VAL A 1 92 ? -11.379 5.798 22.474 1.00 77.94 92 VAL A CA 1
ATOM 693 C C . VAL A 1 92 ? -11.470 5.290 23.913 1.00 77.94 92 VAL A C 1
ATOM 695 O O . VAL A 1 92 ? -10.452 5.050 24.558 1.00 77.94 92 VAL A O 1
ATOM 698 N N . ASP A 1 93 ? -12.698 5.117 24.398 1.00 81.31 93 ASP A N 1
ATOM 699 C CA . ASP A 1 93 ? -12.974 4.453 25.671 1.00 81.31 93 ASP A CA 1
ATOM 700 C C . ASP A 1 93 ? -12.655 2.952 25.562 1.00 81.31 93 ASP A C 1
ATOM 702 O O . ASP A 1 93 ? -13.150 2.268 24.658 1.00 81.31 93 ASP A O 1
ATOM 706 N N . TYR A 1 94 ? -11.802 2.451 26.458 1.00 82.12 94 TYR A N 1
ATOM 707 C CA . TYR A 1 94 ? -11.371 1.055 26.477 1.00 82.12 94 TYR A CA 1
ATOM 708 C C . TYR A 1 94 ? -12.387 0.107 27.126 1.00 82.12 94 TYR A C 1
ATOM 710 O O . TYR A 1 94 ? -12.329 -1.098 26.877 1.00 82.12 94 TYR A O 1
ATOM 718 N N . ASP A 1 95 ? -13.341 0.616 27.902 1.00 84.62 95 ASP A N 1
ATOM 719 C CA . ASP A 1 95 ? -14.377 -0.227 28.505 1.00 84.62 95 ASP A CA 1
ATOM 720 C C . ASP A 1 95 ? -15.469 -0.589 27.467 1.00 84.62 95 ASP A C 1
ATOM 722 O O . ASP A 1 95 ? -16.088 -1.661 27.502 1.00 84.62 95 ASP A O 1
ATOM 726 N N . ASP A 1 96 ? -15.623 0.248 26.434 1.00 87.62 96 ASP A N 1
ATOM 727 C CA . ASP A 1 96 ? -16.541 0.059 25.311 1.00 87.62 96 ASP A CA 1
ATOM 728 C C . ASP A 1 96 ? -15.973 -0.874 24.217 1.00 87.62 96 ASP A C 1
ATOM 730 O O . ASP A 1 96 ? -15.452 -0.451 23.175 1.00 87.62 96 ASP A O 1
ATOM 734 N N . ASN A 1 97 ? -16.194 -2.184 24.370 1.00 86.94 97 ASN A N 1
ATOM 735 C CA . ASN A 1 97 ? -15.767 -3.215 23.404 1.00 86.94 97 ASN A CA 1
ATOM 736 C C . ASN A 1 97 ? -16.141 -2.918 21.934 1.00 86.94 97 ASN A C 1
ATOM 738 O O . ASN A 1 97 ? -15.386 -3.236 21.013 1.00 86.94 97 ASN A O 1
ATOM 742 N N . LYS A 1 98 ? -17.307 -2.308 21.681 1.00 88.62 98 LYS A N 1
ATOM 743 C CA . LYS A 1 98 ? -17.764 -1.996 20.314 1.00 88.62 98 LYS A CA 1
ATOM 744 C C . LYS A 1 98 ? -16.918 -0.903 19.659 1.00 88.62 98 LYS A C 1
ATOM 746 O O . LYS A 1 98 ? -16.539 -1.048 18.497 1.00 88.62 98 LYS A O 1
ATOM 751 N N . ARG A 1 99 ? -16.614 0.172 20.390 1.00 86.38 99 ARG A N 1
ATOM 752 C CA . ARG A 1 99 ? -15.823 1.305 19.883 1.00 86.38 99 ARG A CA 1
ATOM 753 C C . ARG A 1 99 ? -14.364 0.909 19.694 1.00 86.38 99 ARG A C 1
ATOM 755 O O . ARG A 1 99 ? -13.788 1.201 18.647 1.00 86.38 99 ARG A O 1
ATOM 762 N N . LEU A 1 100 ? -13.821 0.125 20.625 1.00 87.25 100 LEU A N 1
ATOM 763 C CA . LEU A 1 100 ? -12.492 -0.469 20.500 1.00 87.25 100 LEU A CA 1
ATOM 764 C C . LEU A 1 100 ? -12.316 -1.292 19.224 1.00 87.25 100 LEU A C 1
ATOM 766 O O . LEU A 1 100 ? -11.308 -1.153 18.527 1.00 87.25 100 LEU A O 1
ATOM 770 N N . LYS A 1 101 ? -13.287 -2.152 18.897 1.00 88.50 101 LYS A N 1
ATOM 771 C CA . LYS A 1 101 ? -13.223 -2.974 17.681 1.00 88.50 101 LYS A CA 1
ATOM 772 C C . LYS A 1 101 ? -13.338 -2.143 16.410 1.00 88.50 101 LYS A C 1
ATOM 774 O O . LYS A 1 101 ? -12.622 -2.405 15.450 1.00 88.50 101 LYS A O 1
ATOM 779 N N . GLN A 1 102 ? -14.155 -1.094 16.418 1.00 88.81 102 GLN A N 1
ATOM 780 C CA . GLN A 1 102 ? -14.234 -0.167 15.288 1.00 88.81 102 GLN A CA 1
ATOM 781 C C . GLN A 1 102 ? -12.909 0.570 15.048 1.00 88.81 102 GLN A C 1
ATOM 783 O O . GLN A 1 102 ? -12.492 0.679 13.895 1.00 88.81 102 GLN A O 1
ATOM 788 N N . ALA A 1 103 ? -12.227 1.008 16.111 1.00 88.19 103 ALA A N 1
ATOM 789 C CA . ALA A 1 103 ? -10.908 1.636 16.018 1.00 88.19 103 ALA A CA 1
ATOM 790 C C . ALA A 1 103 ? -9.830 0.649 15.523 1.00 88.19 103 ALA A C 1
ATOM 792 O O . ALA A 1 103 ? -9.061 0.973 14.618 1.00 88.19 103 ALA A O 1
ATOM 793 N N . GLN A 1 104 ? -9.825 -0.587 16.042 1.00 89.69 104 GLN A N 1
ATOM 794 C CA . GLN A 1 104 ? -8.950 -1.675 15.573 1.00 89.69 104 GLN A CA 1
ATOM 795 C C . GLN A 1 104 ? -9.106 -1.921 14.074 1.00 89.69 104 GLN A C 1
ATOM 797 O O . GLN A 1 104 ? -8.121 -1.968 13.333 1.00 89.69 104 GLN A O 1
ATOM 802 N N . ASP A 1 105 ? -10.348 -2.041 13.616 1.00 91.12 105 ASP A N 1
ATOM 803 C CA . ASP A 1 105 ? -10.611 -2.284 12.210 1.00 91.12 105 ASP A CA 1
ATOM 804 C C . ASP A 1 105 ? -10.245 -1.069 11.341 1.00 91.12 105 ASP A C 1
ATOM 806 O O . ASP A 1 105 ? -9.831 -1.244 10.195 1.00 91.12 105 ASP A O 1
ATOM 810 N N . ALA A 1 106 ? -10.414 0.164 11.834 1.00 90.56 106 ALA A N 1
ATOM 811 C CA . ALA A 1 106 ? -10.023 1.375 11.107 1.00 90.56 106 ALA A CA 1
ATOM 812 C C . ALA A 1 106 ? -8.508 1.401 10.847 1.00 90.56 106 ALA A C 1
ATOM 814 O O . ALA A 1 106 ? -8.088 1.542 9.700 1.00 90.56 106 ALA A O 1
ATOM 815 N N . VAL A 1 107 ? -7.699 1.143 11.879 1.00 91.19 107 VAL A N 1
ATOM 816 C CA . VAL A 1 107 ? -6.234 1.030 11.774 1.00 91.19 107 VAL A CA 1
ATOM 817 C C . VAL A 1 107 ? -5.829 -0.024 10.743 1.00 91.19 107 VAL A C 1
ATOM 819 O O . VAL A 1 107 ? -5.034 0.239 9.839 1.00 91.19 107 VAL A O 1
ATOM 822 N N . VAL A 1 108 ? -6.393 -1.231 10.847 1.00 91.94 108 VAL A N 1
ATOM 823 C CA . VAL A 1 108 ? -6.033 -2.340 9.954 1.00 91.94 108 VAL A CA 1
ATOM 824 C C . VAL A 1 108 ? -6.425 -2.032 8.509 1.00 91.94 108 VAL A C 1
ATOM 826 O O . VAL A 1 108 ? -5.640 -2.307 7.601 1.00 91.94 108 VAL A O 1
ATOM 829 N N . ARG A 1 109 ? -7.593 -1.420 8.267 1.00 91.62 109 ARG A N 1
ATOM 830 C CA . ARG A 1 109 ? -8.012 -1.026 6.911 1.00 91.62 109 ARG A CA 1
ATOM 831 C C . ARG A 1 109 ? -7.035 -0.038 6.279 1.00 91.62 109 ARG A C 1
ATOM 833 O O . ARG A 1 109 ? -6.655 -0.254 5.133 1.00 91.62 109 ARG A O 1
ATOM 840 N N . GLU A 1 110 ? -6.553 0.960 7.014 1.00 90.81 110 GLU A N 1
ATOM 841 C CA . GLU A 1 110 ? -5.558 1.909 6.493 1.00 90.81 110 GLU A CA 1
ATOM 842 C C . GLU A 1 110 ? -4.209 1.243 6.182 1.00 90.81 110 GLU A C 1
ATOM 844 O O . GLU A 1 110 ? -3.567 1.543 5.171 1.00 90.81 110 GLU A O 1
ATOM 849 N N . GLN A 1 111 ? -3.787 0.273 7.000 1.00 92.69 111 GLN A N 1
ATOM 850 C CA . GLN A 1 111 ? -2.598 -0.533 6.701 1.00 92.69 111 GLN A CA 1
ATOM 851 C C . GLN A 1 111 ? -2.774 -1.330 5.395 1.00 92.69 111 GLN A C 1
ATOM 853 O O . GLN A 1 111 ? -1.860 -1.383 4.568 1.00 92.69 111 GLN A O 1
ATOM 858 N N . TRP A 1 112 ? -3.961 -1.898 5.157 1.00 93.06 112 TRP A N 1
ATOM 859 C CA . TRP A 1 112 ? -4.276 -2.572 3.895 1.00 93.06 112 TRP A CA 1
ATOM 860 C C . TRP A 1 112 ? -4.355 -1.610 2.708 1.00 93.06 112 TRP A C 1
ATOM 862 O O . TRP A 1 112 ? -3.858 -1.955 1.637 1.00 93.06 112 TRP A O 1
ATOM 872 N N . VAL A 1 113 ? -4.900 -0.401 2.875 1.00 93.00 113 VAL A N 1
ATOM 873 C CA . VAL A 1 113 ? -4.922 0.629 1.821 1.00 93.00 113 VAL A CA 1
ATOM 874 C C . VAL A 1 113 ? -3.500 0.947 1.354 1.00 93.00 113 VAL A C 1
ATOM 876 O O . VAL A 1 113 ? -3.233 0.932 0.151 1.00 93.00 113 VAL A O 1
ATOM 879 N N . LYS A 1 114 ? -2.549 1.121 2.280 1.00 93.06 114 LYS A N 1
ATOM 880 C CA . LYS A 1 114 ? -1.126 1.335 1.953 1.00 93.06 114 LYS A CA 1
ATOM 881 C C . LYS A 1 114 ? -0.517 0.177 1.153 1.00 93.06 114 LYS A C 1
ATOM 883 O O . LYS A 1 114 ? 0.253 0.396 0.216 1.00 93.06 114 LYS A O 1
ATOM 888 N N . ILE A 1 115 ? -0.892 -1.063 1.464 1.00 94.31 115 ILE A N 1
ATOM 889 C CA . ILE A 1 115 ? -0.460 -2.242 0.695 1.00 94.31 115 ILE A CA 1
ATOM 890 C C . ILE A 1 115 ? -1.081 -2.258 -0.694 1.00 94.31 115 ILE A C 1
ATOM 892 O O . ILE A 1 115 ? -0.389 -2.557 -1.667 1.00 94.31 115 ILE A O 1
ATOM 896 N N . MET A 1 116 ? -2.365 -1.922 -0.805 1.00 95.12 116 MET A N 1
ATOM 897 C CA . MET A 1 116 ? -3.045 -1.837 -2.093 1.00 95.12 116 MET A CA 1
ATOM 898 C C . MET A 1 116 ? -2.414 -0.761 -2.981 1.00 95.12 116 MET A C 1
ATOM 900 O O . MET A 1 116 ? -2.195 -1.019 -4.161 1.00 95.12 116 MET A O 1
ATOM 904 N N . MET A 1 117 ? -1.993 0.376 -2.415 1.00 92.50 117 MET A N 1
ATOM 905 C CA . MET A 1 117 ? -1.190 1.371 -3.139 1.00 92.50 117 MET A CA 1
ATOM 906 C C . MET A 1 117 ? 0.129 0.779 -3.658 1.00 92.50 117 MET A C 1
ATOM 908 O O . MET A 1 117 ? 0.499 1.000 -4.809 1.00 92.50 117 MET A O 1
ATOM 91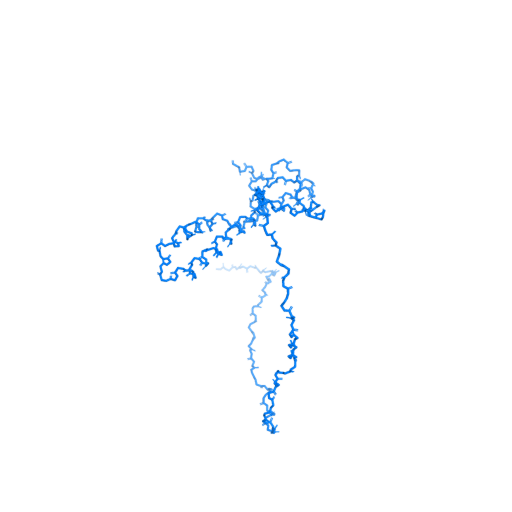2 N N . GLY A 1 118 ? 0.824 -0.023 -2.845 1.00 94.19 118 GLY A N 1
ATOM 913 C CA . GLY A 1 118 ? 2.036 -0.728 -3.275 1.00 94.19 118 GLY A CA 1
ATOM 914 C C . GLY A 1 118 ? 1.789 -1.748 -4.395 1.00 94.19 118 GLY A C 1
ATOM 915 O O . GLY A 1 118 ? 2.617 -1.878 -5.298 1.00 94.19 118 GLY A O 1
ATOM 916 N N . ARG A 1 119 ? 0.646 -2.446 -4.374 1.00 93.81 119 ARG A N 1
ATOM 917 C CA . ARG A 1 119 ? 0.246 -3.388 -5.435 1.00 93.81 119 ARG A CA 1
ATOM 918 C C . ARG A 1 119 ? 0.001 -2.676 -6.763 1.00 93.81 119 ARG A C 1
ATOM 920 O O . ARG A 1 119 ? 0.525 -3.128 -7.771 1.00 93.81 119 ARG A O 1
ATOM 927 N N . LEU A 1 120 ? -0.673 -1.525 -6.753 1.00 95.06 120 LEU A N 1
ATOM 928 C CA . LEU A 1 120 ? -0.887 -0.723 -7.965 1.00 95.06 120 LEU A CA 1
ATOM 929 C C . LEU A 1 120 ? 0.435 -0.330 -8.638 1.00 95.06 120 LEU A C 1
ATOM 931 O O . LEU A 1 120 ? 0.581 -0.461 -9.853 1.00 95.06 120 LEU A O 1
ATOM 935 N N . VAL A 1 121 ? 1.426 0.098 -7.849 1.00 95.56 121 VAL A N 1
ATOM 936 C CA . VAL A 1 121 ? 2.758 0.434 -8.379 1.00 95.56 121 VAL A CA 1
ATOM 937 C C . VAL A 1 121 ? 3.467 -0.805 -8.924 1.00 95.56 121 VAL A C 1
ATOM 939 O O . VAL A 1 121 ? 4.116 -0.726 -9.964 1.00 95.56 121 VAL A O 1
ATOM 942 N N . ARG A 1 122 ? 3.327 -1.963 -8.268 1.00 94.56 122 ARG A N 1
ATOM 943 C CA . ARG A 1 122 ? 3.897 -3.227 -8.758 1.00 94.56 122 ARG A CA 1
ATOM 944 C C . ARG A 1 122 ? 3.277 -3.661 -10.089 1.00 94.56 122 ARG A C 1
ATOM 946 O O . ARG A 1 122 ? 4.002 -4.134 -10.964 1.00 94.56 122 ARG A O 1
ATO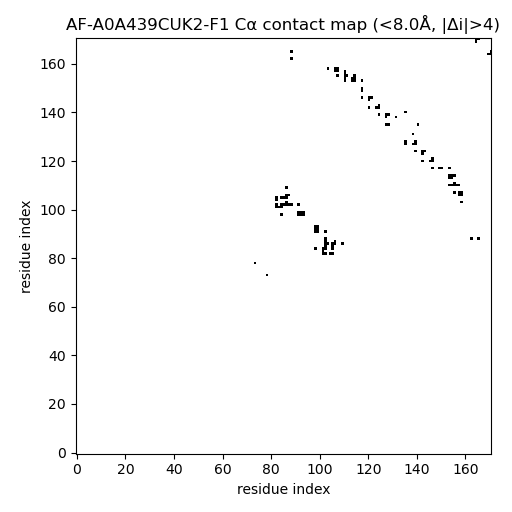M 953 N N . ASP A 1 123 ? 1.971 -3.491 -10.254 1.00 95.69 123 ASP A N 1
ATOM 954 C CA . ASP A 1 123 ? 1.276 -3.849 -11.491 1.00 95.69 123 ASP A CA 1
ATOM 955 C C . ASP A 1 123 ? 1.703 -2.932 -12.644 1.00 95.69 123 ASP A C 1
ATOM 957 O O . ASP A 1 123 ? 1.968 -3.411 -13.748 1.00 95.69 123 ASP A O 1
ATOM 961 N N . GLU A 1 124 ? 1.847 -1.626 -12.396 1.00 95.25 124 GLU A N 1
ATOM 962 C CA . GLU A 1 124 ? 2.351 -0.696 -13.414 1.00 95.25 124 GLU A CA 1
ATOM 963 C C . GLU A 1 124 ? 3.829 -0.940 -13.740 1.00 95.25 124 GLU A C 1
ATOM 965 O O . GLU A 1 124 ? 4.214 -0.919 -14.908 1.00 95.25 124 GLU A O 1
ATOM 970 N N . LEU A 1 125 ? 4.648 -1.270 -12.739 1.00 95.81 125 LEU A N 1
ATOM 971 C CA . LEU A 1 125 ? 6.035 -1.676 -12.949 1.00 95.81 125 LEU A CA 1
ATOM 972 C C . LEU A 1 125 ? 6.116 -2.935 -13.824 1.00 95.81 125 LEU A C 1
ATOM 974 O O . LEU A 1 125 ? 6.907 -2.975 -14.763 1.00 95.81 125 LEU A O 1
ATOM 978 N N . SER A 1 126 ? 5.273 -3.937 -13.562 1.00 94.69 126 SER A N 1
ATOM 979 C CA . SER A 1 126 ? 5.212 -5.165 -14.366 1.00 94.69 126 SER A CA 1
ATOM 980 C C . SER A 1 126 ? 4.845 -4.849 -15.816 1.00 94.69 126 SER A C 1
ATOM 982 O O . SER A 1 126 ? 5.505 -5.320 -16.738 1.00 94.69 126 SER A O 1
ATOM 984 N N . LYS A 1 127 ? 3.857 -3.973 -16.039 1.00 95.56 127 LYS A N 1
ATOM 985 C CA . LYS A 1 127 ? 3.503 -3.501 -17.386 1.00 95.56 127 LYS A CA 1
ATOM 986 C C . LYS A 1 127 ? 4.649 -2.743 -18.060 1.00 95.56 127 LYS A C 1
ATOM 988 O O . LYS A 1 127 ? 4.834 -2.919 -19.258 1.00 95.56 127 LYS A O 1
ATOM 993 N N . CYS A 1 128 ? 5.420 -1.941 -17.324 1.00 95.69 128 CYS A N 1
ATOM 994 C CA . CYS A 1 128 ? 6.597 -1.250 -17.857 1.00 95.69 128 CYS A CA 1
ATOM 995 C C . CYS A 1 128 ? 7.612 -2.249 -18.435 1.00 95.69 128 CYS A C 1
ATOM 997 O O . CYS A 1 128 ? 8.007 -2.103 -19.588 1.00 95.69 128 CYS A O 1
ATOM 999 N N . TYR A 1 129 ? 7.927 -3.330 -17.708 1.00 94.81 129 TYR A N 1
ATOM 1000 C CA . TYR A 1 129 ? 8.809 -4.392 -18.216 1.00 94.81 129 TYR A CA 1
ATOM 1001 C C . TYR A 1 129 ? 8.292 -5.031 -19.511 1.00 94.81 129 TYR A C 1
ATOM 1003 O O . TYR A 1 129 ? 9.079 -5.270 -20.425 1.00 94.81 129 TYR A O 1
ATOM 1011 N N . TYR A 1 130 ? 6.981 -5.272 -19.616 1.00 94.62 130 TYR A N 1
ATOM 1012 C CA . TYR A 1 130 ? 6.392 -5.847 -20.830 1.00 94.62 130 TYR A CA 1
ATOM 1013 C C . TYR A 1 130 ? 6.366 -4.875 -22.020 1.00 94.62 130 TYR A C 1
ATOM 1015 O O . TYR A 1 130 ? 6.511 -5.321 -23.154 1.00 94.62 130 TYR A O 1
ATOM 1023 N N . ARG A 1 131 ? 6.177 -3.567 -21.794 1.00 94.50 131 ARG A N 1
ATOM 1024 C CA . ARG A 1 131 ? 6.137 -2.554 -22.869 1.00 94.50 131 ARG A CA 1
ATOM 1025 C C . ARG A 1 131 ? 7.530 -2.210 -23.407 1.00 94.50 131 ARG A C 1
ATOM 1027 O O . ARG A 1 131 ? 7.690 -2.032 -24.607 1.00 94.50 131 ARG A O 1
ATOM 1034 N N . GLU A 1 132 ? 8.507 -2.083 -22.514 1.00 93.31 132 GLU A N 1
ATOM 1035 C CA . GLU A 1 132 ? 9.861 -1.582 -22.800 1.00 93.31 132 GLU A CA 1
ATOM 1036 C C . GLU A 1 132 ? 10.813 -2.673 -23.310 1.00 93.31 132 GLU A C 1
ATOM 1038 O O . GLU A 1 132 ? 11.758 -2.393 -24.053 1.00 93.31 132 GLU A O 1
ATOM 1043 N N . GLY A 1 133 ? 10.592 -3.924 -22.892 1.00 91.31 133 GLY A N 1
ATOM 1044 C CA . GLY A 1 133 ? 11.484 -5.034 -23.205 1.00 91.31 133 GLY A CA 1
ATOM 1045 C C . GLY A 1 133 ? 12.906 -4.756 -22.717 1.00 91.31 133 GLY A C 1
ATOM 1046 O O . GLY A 1 133 ? 13.121 -4.444 -21.548 1.00 91.31 133 GLY A O 1
ATOM 1047 N N . VAL A 1 134 ? 13.884 -4.834 -23.621 1.00 92.88 134 VAL A N 1
ATOM 1048 C CA . VAL A 1 134 ? 15.318 -4.662 -23.312 1.00 92.88 134 VAL A CA 1
ATOM 1049 C C . VAL A 1 134 ? 15.641 -3.271 -22.730 1.00 92.88 134 VAL A C 1
ATOM 1051 O O . VAL A 1 134 ? 16.621 -3.124 -22.005 1.00 92.88 134 VAL A O 1
ATOM 1054 N N . ASN A 1 135 ? 14.791 -2.263 -22.958 1.00 93.12 135 ASN A N 1
ATOM 1055 C CA . ASN A 1 135 ? 15.023 -0.882 -22.514 1.00 93.12 135 ASN A CA 1
ATOM 1056 C C . ASN A 1 135 ? 14.531 -0.570 -21.087 1.00 93.12 135 ASN A C 1
ATOM 1058 O O . ASN A 1 135 ? 14.606 0.575 -20.636 1.00 93.12 135 ASN A O 1
ATOM 1062 N N . HIS A 1 136 ? 14.070 -1.571 -20.330 1.00 93.25 136 HIS A N 1
ATOM 1063 C CA . HIS A 1 136 ? 13.484 -1.358 -19.003 1.00 93.25 136 HIS A CA 1
ATOM 1064 C C . HIS A 1 136 ? 14.442 -0.712 -17.976 1.00 93.25 136 HIS A C 1
ATOM 1066 O O . HIS A 1 136 ? 13.989 -0.242 -16.931 1.00 93.25 136 HIS A O 1
ATOM 1072 N N . LEU A 1 137 ? 15.760 -0.731 -18.213 1.00 90.00 137 LEU A N 1
ATOM 1073 C CA . LEU A 1 137 ? 16.767 -0.171 -17.303 1.00 90.00 137 LEU A CA 1
ATOM 1074 C C . LEU A 1 137 ? 16.695 1.361 -17.236 1.00 90.00 137 LEU A C 1
ATOM 1076 O O . LEU A 1 137 ? 16.694 1.912 -16.140 1.00 90.00 137 LEU A O 1
ATOM 1080 N N . GLU A 1 138 ? 16.536 2.025 -18.381 1.00 90.69 138 GLU A N 1
ATOM 1081 C CA . GLU A 1 138 ? 16.498 3.492 -18.474 1.00 90.69 138 GLU A CA 1
ATOM 1082 C C . GLU A 1 138 ? 15.109 4.056 -18.153 1.00 90.69 138 GLU A C 1
ATOM 1084 O O . GLU A 1 138 ? 14.968 5.143 -17.595 1.00 90.69 138 GLU A O 1
ATOM 1089 N N . LYS A 1 139 ? 14.052 3.318 -18.513 1.00 91.62 139 LYS A N 1
ATOM 1090 C CA . LYS A 1 139 ? 12.678 3.829 -18.444 1.00 91.62 139 LYS A CA 1
ATOM 1091 C C . LYS A 1 139 ? 11.893 3.375 -17.216 1.00 91.62 139 LYS A C 1
ATOM 1093 O O . LYS A 1 139 ? 11.103 4.156 -16.690 1.00 91.62 139 LYS A O 1
ATOM 1098 N N . CYS A 1 140 ? 12.123 2.161 -16.702 1.00 95.12 140 CYS A N 1
ATOM 1099 C CA . CYS A 1 140 ? 11.405 1.655 -15.520 1.00 95.12 140 CYS A CA 1
ATOM 1100 C C . CYS A 1 140 ? 12.108 1.967 -14.182 1.00 95.12 140 CYS A C 1
ATOM 1102 O O . CYS A 1 140 ? 11.575 1.624 -13.122 1.00 95.12 140 CYS A O 1
ATOM 1104 N N . GLY A 1 141 ? 13.275 2.625 -14.202 1.00 93.75 141 GLY A N 1
ATOM 1105 C CA . GLY A 1 141 ? 14.004 3.096 -13.015 1.00 93.75 141 GLY A CA 1
ATOM 1106 C C . GLY A 1 141 ? 13.147 3.853 -11.981 1.00 93.75 141 GLY A C 1
ATOM 1107 O O . GLY A 1 141 ? 13.073 3.404 -10.834 1.00 93.75 141 GLY A O 1
ATOM 1108 N N . PRO A 1 142 ? 12.408 4.918 -12.352 1.00 93.19 142 PRO A N 1
ATOM 1109 C CA . PRO A 1 142 ? 11.638 5.706 -11.382 1.00 93.19 142 PRO A CA 1
ATOM 1110 C C . PRO A 1 142 ? 10.493 4.916 -10.725 1.00 93.19 142 PRO A C 1
ATOM 1112 O O . PRO A 1 142 ? 10.228 5.062 -9.530 1.00 93.19 142 PRO A O 1
ATOM 1115 N N . LEU A 1 143 ? 9.826 4.029 -11.476 1.00 95.12 143 LEU A N 1
ATOM 1116 C CA . LEU A 1 143 ? 8.783 3.152 -10.927 1.00 95.12 143 LEU A CA 1
ATOM 1117 C C . LEU A 1 143 ? 9.365 2.148 -9.926 1.00 95.12 143 LEU A C 1
ATOM 1119 O O . LEU A 1 143 ? 8.753 1.874 -8.891 1.00 95.12 143 LEU A O 1
ATOM 1123 N N . ARG A 1 144 ? 10.561 1.623 -10.213 1.00 94.44 144 ARG A N 1
ATOM 1124 C CA . ARG A 1 144 ? 11.283 0.712 -9.320 1.00 94.44 144 ARG A CA 1
ATOM 1125 C C . ARG A 1 144 ? 11.642 1.402 -8.007 1.00 94.44 144 ARG A C 1
ATOM 1127 O O . ARG A 1 144 ? 11.379 0.840 -6.947 1.00 94.44 144 ARG A O 1
ATOM 1134 N N . GLU A 1 145 ? 12.207 2.603 -8.057 1.00 94.00 145 GLU A N 1
ATOM 1135 C CA . GLU A 1 145 ? 12.581 3.359 -6.855 1.00 94.00 145 GLU A CA 1
ATOM 1136 C C . GLU A 1 145 ? 11.364 3.695 -5.996 1.00 94.00 145 GLU A C 1
ATOM 1138 O O . GLU A 1 145 ? 11.367 3.460 -4.785 1.00 94.00 145 GLU A O 1
ATOM 1143 N N . ARG A 1 146 ? 10.272 4.148 -6.626 1.00 93.75 146 ARG A N 1
ATOM 1144 C CA . ARG A 1 146 ? 9.014 4.406 -5.920 1.00 93.75 146 ARG A CA 1
ATOM 1145 C C . ARG A 1 146 ? 8.476 3.148 -5.243 1.00 93.75 146 ARG A C 1
ATOM 1147 O O . ARG A 1 146 ? 8.029 3.214 -4.099 1.00 93.75 146 ARG A O 1
ATOM 1154 N N . TYR A 1 147 ? 8.529 2.008 -5.927 1.00 94.38 147 TYR A N 1
ATOM 1155 C CA . TYR A 1 147 ? 8.118 0.725 -5.365 1.00 94.38 147 TYR A CA 1
ATOM 1156 C C . TYR A 1 147 ? 8.982 0.319 -4.160 1.00 94.38 147 TYR A C 1
ATOM 1158 O O . TYR A 1 147 ? 8.445 -0.098 -3.135 1.00 94.38 147 TYR A O 1
ATOM 1166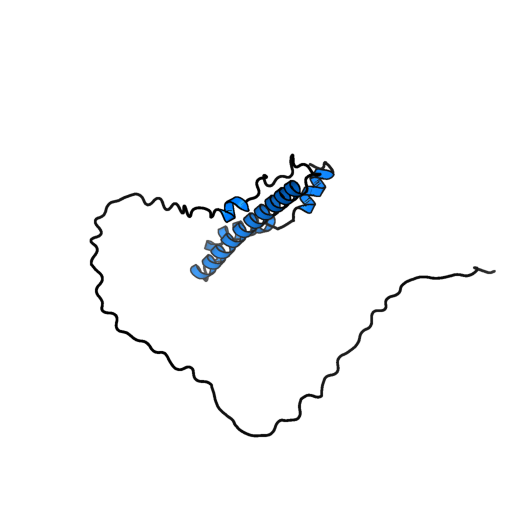 N N . LEU A 1 148 ? 10.305 0.490 -4.246 1.00 94.19 148 LEU A N 1
ATOM 1167 C CA . LEU A 1 148 ? 11.231 0.204 -3.147 1.00 94.19 148 LEU A CA 1
ATOM 1168 C C . LEU A 1 148 ? 10.992 1.106 -1.934 1.00 94.19 148 LEU A C 1
ATOM 1170 O O . LEU A 1 148 ? 11.058 0.628 -0.803 1.00 94.19 148 LEU A O 1
ATOM 1174 N N . GLN A 1 149 ? 10.675 2.382 -2.157 1.00 93.62 149 GLN A N 1
ATOM 1175 C CA . GLN A 1 149 ? 10.318 3.297 -1.079 1.00 93.62 149 GLN A CA 1
ATOM 1176 C C . GLN A 1 149 ? 9.035 2.842 -0.374 1.00 93.62 149 GLN A C 1
ATOM 1178 O O . GLN A 1 149 ? 9.006 2.714 0.846 1.00 93.62 149 GLN A O 1
ATOM 1183 N N . LEU A 1 150 ? 8.000 2.499 -1.144 1.00 93.38 150 LEU A N 1
ATOM 1184 C CA . LEU A 1 150 ? 6.732 2.004 -0.603 1.00 93.38 150 LEU A CA 1
ATOM 1185 C C . LEU A 1 150 ? 6.895 0.667 0.144 1.00 93.38 150 LEU A C 1
ATOM 1187 O O . LEU A 1 150 ? 6.184 0.416 1.113 1.00 93.38 150 LEU A O 1
ATOM 1191 N N . LEU A 1 151 ? 7.836 -0.191 -0.263 1.00 91.56 151 LEU A N 1
ATOM 1192 C CA . LEU A 1 151 ? 8.071 -1.498 0.363 1.00 91.56 151 LEU A CA 1
ATOM 1193 C C . LEU A 1 151 ? 8.637 -1.407 1.794 1.00 91.56 151 LEU A C 1
ATOM 1195 O O . LEU A 1 151 ? 8.468 -2.345 2.585 1.00 91.56 151 LEU A O 1
ATOM 1199 N N . LYS A 1 152 ? 9.318 -0.304 2.124 1.00 90.56 152 LYS A N 1
ATOM 1200 C CA . LYS A 1 152 ? 9.851 -0.053 3.471 1.00 90.56 152 LYS A CA 1
ATOM 1201 C C . LYS A 1 152 ? 8.725 0.251 4.457 1.00 90.56 152 LYS A C 1
ATOM 1203 O O . LYS A 1 152 ? 8.675 -0.355 5.524 1.00 90.56 152 LYS A O 1
ATOM 1208 N N . ASP A 1 153 ? 7.789 1.103 4.048 1.00 86.50 153 ASP A N 1
ATOM 1209 C CA . ASP A 1 153 ? 6.804 1.700 4.955 1.00 86.50 153 ASP A CA 1
ATOM 1210 C C . ASP A 1 153 ? 5.460 0.945 4.980 1.00 86.50 153 ASP A C 1
ATOM 1212 O O . ASP A 1 153 ? 4.767 0.920 5.999 1.00 86.50 153 ASP A O 1
ATOM 1216 N N . ASN A 1 154 ? 5.079 0.283 3.880 1.00 88.81 154 ASN A N 1
ATOM 1217 C CA . ASN A 1 154 ? 3.718 -0.234 3.677 1.00 88.81 154 ASN A CA 1
ATOM 1218 C C . ASN A 1 154 ? 3.538 -1.703 4.086 1.00 88.81 154 ASN A C 1
ATOM 1220 O O . ASN A 1 154 ? 3.041 -2.515 3.306 1.00 88.81 154 ASN A O 1
ATOM 1224 N N . ARG A 1 155 ? 3.931 -2.072 5.307 1.00 88.00 155 ARG A N 1
ATOM 1225 C CA . ARG A 1 155 ? 3.730 -3.433 5.843 1.00 88.00 155 ARG A CA 1
ATOM 1226 C C . ARG A 1 155 ? 2.571 -3.471 6.842 1.00 88.00 155 ARG A C 1
ATOM 1228 O O . ARG A 1 155 ? 2.397 -2.526 7.609 1.00 88.00 155 ARG A O 1
ATOM 1235 N N . VAL A 1 156 ? 1.812 -4.575 6.868 1.00 90.56 156 VAL A N 1
ATOM 1236 C CA . VAL A 1 156 ? 0.831 -4.815 7.945 1.00 90.56 156 VAL A CA 1
ATOM 1237 C C . VAL A 1 156 ? 1.613 -5.063 9.227 1.00 90.56 156 VAL A C 1
ATOM 1239 O O . VAL A 1 156 ? 2.373 -6.025 9.304 1.00 90.56 156 VAL A O 1
ATOM 1242 N N . ARG A 1 157 ? 1.432 -4.198 10.223 1.00 88.31 157 ARG A N 1
ATOM 1243 C CA . ARG A 1 157 ? 1.994 -4.375 11.572 1.00 88.31 157 ARG A CA 1
ATOM 1244 C C . ARG A 1 157 ? 0.940 -4.857 12.572 1.00 88.31 157 ARG A C 1
ATOM 1246 O O . ARG A 1 157 ? 1.289 -5.370 13.627 1.00 88.31 157 ARG A O 1
ATOM 1253 N N . GLY A 1 158 ? -0.339 -4.748 12.212 1.00 89.75 158 GLY A N 1
ATOM 1254 C CA . GLY A 1 158 ? -1.460 -5.005 13.109 1.00 89.75 158 GLY A CA 1
ATOM 1255 C C . GLY A 1 158 ? -1.742 -3.807 14.014 1.00 89.75 158 GLY A C 1
ATOM 1256 O O . GLY A 1 158 ? -1.071 -2.780 13.929 1.00 89.75 158 GLY A O 1
ATOM 1257 N N . TYR A 1 159 ? -2.758 -3.937 14.865 1.00 89.12 159 TYR A N 1
ATOM 1258 C CA . TYR A 1 159 ? -3.178 -2.885 15.800 1.00 89.12 159 TYR A CA 1
ATOM 1259 C C . TYR A 1 159 ? -2.540 -3.021 17.191 1.00 89.12 159 TYR A C 1
ATOM 1261 O O . TYR A 1 159 ? -2.546 -2.070 17.967 1.00 89.12 159 TYR A O 1
ATOM 1269 N N . LEU A 1 160 ? -2.011 -4.203 17.531 1.00 87.94 160 LEU A N 1
ATOM 1270 C CA . LEU A 1 160 ? -1.581 -4.513 18.897 1.00 87.94 160 LEU A CA 1
ATOM 1271 C C . LEU A 1 160 ? -0.358 -3.689 19.315 1.00 87.94 160 LEU A C 1
ATOM 1273 O O . LEU A 1 160 ? -0.315 -3.174 20.426 1.00 87.94 160 LEU A O 1
ATOM 1277 N N . PHE A 1 161 ? 0.598 -3.515 18.400 1.00 83.75 161 PHE A N 1
ATOM 1278 C CA . PHE A 1 161 ? 1.789 -2.704 18.645 1.00 83.75 161 PHE A CA 1
ATOM 1279 C C . PHE A 1 161 ? 1.433 -1.238 18.912 1.00 83.75 161 PHE A C 1
ATOM 1281 O O . PHE A 1 161 ? 1.970 -0.618 19.822 1.00 83.75 161 PHE A O 1
ATOM 1288 N N . GLU A 1 162 ? 0.501 -0.675 18.141 1.00 82.56 162 GLU A N 1
ATOM 1289 C CA . GLU A 1 162 ? 0.045 0.698 18.353 1.00 82.56 162 GLU A CA 1
ATOM 1290 C C . GLU A 1 162 ? -0.663 0.814 19.706 1.00 82.56 162 GLU A C 1
ATOM 1292 O O . GLU A 1 162 ? -0.285 1.665 20.502 1.00 82.56 162 GLU A O 1
ATOM 1297 N N . GLN A 1 163 ? -1.582 -0.100 20.033 1.00 83.50 163 GLN A N 1
ATOM 1298 C CA . GLN A 1 163 ? -2.281 -0.112 21.326 1.00 83.50 163 GLN A CA 1
ATOM 1299 C C . GLN A 1 163 ? -1.344 -0.190 22.536 1.00 83.50 163 GLN A C 1
ATOM 1301 O O . GLN A 1 163 ? -1.533 0.562 23.487 1.00 83.50 163 GLN A O 1
ATOM 1306 N N . GLN A 1 164 ? -0.327 -1.056 22.503 1.00 81.88 164 GLN A N 1
ATOM 1307 C CA . GLN A 1 164 ? 0.633 -1.189 23.606 1.00 81.88 164 GLN A CA 1
ATOM 1308 C C . GLN A 1 164 ? 1.378 0.125 23.878 1.00 81.88 164 GLN A C 1
ATOM 1310 O O . GLN A 1 164 ? 1.489 0.538 25.029 1.00 81.88 164 GLN A O 1
ATOM 1315 N N . ASN A 1 165 ? 1.799 0.837 22.828 1.00 81.50 165 ASN A N 1
ATOM 1316 C CA . ASN A 1 165 ? 2.475 2.130 22.980 1.00 81.50 165 ASN A CA 1
ATOM 1317 C C . ASN A 1 165 ? 1.558 3.210 23.590 1.00 81.50 165 ASN A C 1
ATOM 1319 O O . ASN A 1 165 ? 2.024 4.036 24.374 1.00 81.50 165 ASN A O 1
ATOM 1323 N N . TYR A 1 166 ? 0.254 3.183 23.288 1.00 75.56 166 TYR A N 1
ATOM 1324 C CA . TYR A 1 166 ? -0.726 4.091 23.901 1.00 75.56 166 TYR A CA 1
ATOM 1325 C C . TYR A 1 166 ? -0.960 3.803 25.390 1.00 75.56 166 TYR A C 1
ATOM 1327 O O . TYR A 1 166 ? -1.062 4.743 26.173 1.00 75.56 166 TYR A O 1
ATOM 1335 N N . VAL A 1 167 ? -1.041 2.529 25.786 1.00 73.50 167 VAL A N 1
ATOM 1336 C CA . VAL A 1 167 ? -1.269 2.129 27.188 1.00 73.50 167 VAL A CA 1
ATOM 1337 C C . VAL A 1 167 ? -0.038 2.401 28.053 1.00 73.50 167 VAL A C 1
ATOM 1339 O O . VAL A 1 167 ? -0.166 2.868 29.180 1.00 73.50 167 VAL A O 1
ATOM 1342 N N . GLU A 1 168 ? 1.162 2.169 27.520 1.00 72.31 168 GLU A N 1
ATOM 1343 C CA . GLU A 1 168 ? 2.422 2.424 28.227 1.00 72.31 168 GLU A CA 1
ATOM 1344 C C . GLU A 1 168 ? 2.795 3.917 28.294 1.00 72.31 168 GLU A C 1
ATOM 1346 O O . GLU A 1 168 ? 3.848 4.259 28.831 1.00 72.31 168 GLU A O 1
ATOM 1351 N N . GLY A 1 169 ? 1.966 4.814 27.739 1.00 63.53 169 GLY A N 1
ATOM 1352 C CA . GLY A 1 169 ? 2.230 6.256 27.703 1.00 63.53 169 GLY A CA 1
ATOM 1353 C C . GLY A 1 169 ? 3.471 6.635 26.890 1.00 63.53 169 GLY A C 1
ATOM 1354 O O . GLY A 1 169 ? 3.984 7.744 27.023 1.00 63.53 169 GLY A O 1
ATOM 1355 N N . LYS A 1 170 ? 3.972 5.719 26.054 1.00 55.56 170 LYS A N 1
ATOM 1356 C CA . LYS A 1 170 ? 5.146 5.921 25.207 1.00 55.56 170 LYS A CA 1
ATOM 1357 C C . LYS A 1 170 ? 4.700 6.546 23.892 1.00 55.56 170 LYS A C 1
ATOM 1359 O O . LYS A 1 170 ? 4.434 5.849 22.912 1.00 55.56 170 LYS A O 1
ATOM 1364 N N . LYS A 1 171 ? 4.604 7.869 23.894 1.00 47.88 171 LYS A N 1
ATOM 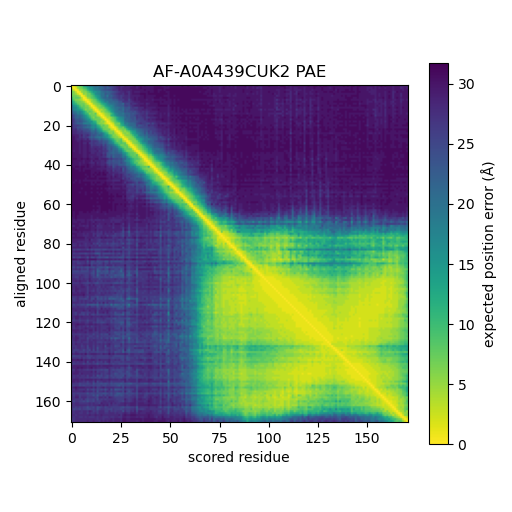1365 C CA . LYS A 1 171 ? 4.578 8.685 22.681 1.00 47.88 171 LYS A CA 1
ATOM 1366 C C . LYS A 1 171 ? 5.772 9.613 22.652 1.00 47.88 171 LYS A C 1
ATOM 1368 O O . LYS A 1 171 ? 6.033 10.243 23.697 1.00 47.88 171 LYS A O 1
#

InterPro domains:
  IPR039993 NADH dehydrogenase [ubiquinone] 1 beta subcomplex subunit 10 [PTHR13094] (74-165)

Secondary structure (DSSP, 8-state):
---PPP------------------SS---------------------------------------------PPPPHHHHHHS-SS-SS-TT--SS-HHHHHHHHHHHHHHHHHHHHHHHHHHHHHHHHHHHHGGGHHHHSHHHHHHHHHHHHH-----SHHHHHHHHTT--

Solvent-accessible surface area (backbone atoms only — not comparable to full-atom values): 11740 Å² total; per-residue (Å²): 134,87,83,88,84,82,85,85,90,89,83,88,82,82,80,88,77,88,81,82,88,82,85,90,89,85,84,88,87,87,84,85,87,80,82,88,81,81,86,78,91,78,86,83,90,80,85,72,92,72,84,93,74,79,79,84,74,76,82,75,84,73,93,67,85,80,76,84,68,84,80,71,78,80,51,74,70,53,66,73,67,53,58,91,44,62,65,55,74,81,91,65,57,81,85,44,63,71,60,45,49,32,28,44,51,28,35,44,49,55,36,49,51,44,35,51,54,46,47,55,46,50,54,52,44,53,49,40,44,71,74,47,50,93,51,29,71,81,70,39,45,66,53,50,53,53,46,57,57,41,65,73,72,40,58,80,76,68,50,64,66,58,51,52,34,63,73,71,66,60,123

Organism: NCBI:txid363999

Nearest PDB structures (foldseek):
  7zmb-assembly1_d  TM=8.794E-01  e=3.059E-11  Thermochaetoides thermophila DSM 1495
  6y79-assembly1_d  TM=9.609E-01  e=5.517E-05  Yarrowia lipolytica
  8esw-assembly1_BL  TM=7.912E-01  e=1.629E-02  Drosophila melanogaster
  8j9h-assembly1_BL  TM=8.050E-01  e=2.671E-02  Euglena gracilis
  6zkt-assembly1_Z  TM=8.432E-01  e=1.253E-01  Ovis aries